Protein AF-A0A0A3IIS6-F1 (afdb_monomer_lite)

Foldseek 3Di:
DDPVVLVVVVVVLVVVLVVVLVVLVPDQADPVRDGCDPVNSVVVNVVSVVVSVVVVVVSVVVVVVVVVVVVVD

InterPro domains:
  IPR025037 Protein of unknown function DUF3923 [PF13061] (4-67)

Sequence (73 aa):
MGIKLWWAINIAWVFIFGALAVFIGVRTIDGAGAVQTPEIKMITLGILGIAFIFVALVQLIFLYFVKKAQKTM

pLDDT: mean 94.21, std 6.91, range [57.16, 98.69]

Organism: NCBI:txid1220589

Structure (mmCIF, N/CA/C/O backbone):
data_AF-A0A0A3IIS6-F1
#
_entry.id   AF-A0A0A3IIS6-F1
#
loop_
_atom_site.group_PDB
_atom_site.id
_atom_site.type_symbol
_atom_site.label_atom_id
_atom_site.label_alt_id
_atom_site.label_comp_id
_atom_site.label_asym_id
_atom_site.label_entity_id
_atom_site.label_seq_id
_atom_site.pdbx_PDB_ins_code
_atom_site.Cartn_x
_atom_site.Cartn_y
_atom_site.Cartn_z
_atom_site.occupancy
_atom_site.B_iso_or_equiv
_atom_site.auth_seq_id
_atom_site.auth_comp_id
_atom_site.auth_asym_id
_atom_site.auth_atom_id
_atom_site.pdbx_PDB_model_num
ATOM 1 N N . MET A 1 1 ? -21.236 7.351 12.436 1.00 70.44 1 MET A N 1
ATOM 2 C CA . MET A 1 1 ? -20.950 6.233 11.507 1.00 70.44 1 MET A CA 1
ATOM 3 C C . MET A 1 1 ? -20.910 4.933 12.296 1.00 70.44 1 MET A C 1
ATOM 5 O O . MET A 1 1 ? -20.273 4.908 13.340 1.00 70.44 1 MET A O 1
ATOM 9 N N . GLY A 1 2 ? -21.594 3.878 11.849 1.00 85.50 2 GLY A N 1
ATOM 10 C CA . GLY A 1 2 ? -21.538 2.583 12.536 1.00 85.50 2 GLY A CA 1
ATOM 11 C C . GLY A 1 2 ? -20.161 1.926 12.403 1.00 85.50 2 GLY A C 1
ATOM 12 O O . GLY A 1 2 ? -19.532 2.023 11.351 1.00 85.50 2 GLY A O 1
ATOM 13 N N . ILE A 1 3 ? -19.713 1.210 13.440 1.00 87.38 3 ILE A N 1
ATOM 14 C CA . ILE A 1 3 ? -18.413 0.512 13.455 1.00 87.38 3 ILE A CA 1
ATOM 15 C C . ILE A 1 3 ? -18.254 -0.472 12.283 1.00 87.38 3 ILE A C 1
ATOM 17 O O . ILE A 1 3 ? -17.162 -0.632 11.750 1.00 87.38 3 ILE A O 1
ATOM 21 N N . LYS A 1 4 ? -19.359 -1.075 11.822 1.00 90.38 4 LYS A N 1
ATOM 22 C CA . LYS A 1 4 ? -19.388 -1.950 10.640 1.00 90.38 4 LYS A CA 1
ATOM 23 C C . LYS A 1 4 ? -19.018 -1.195 9.356 1.00 90.38 4 LYS A C 1
ATOM 25 O O . LYS A 1 4 ? -18.187 -1.669 8.591 1.00 90.38 4 LYS A O 1
ATOM 30 N N . LEU A 1 5 ? -19.589 -0.004 9.152 1.00 91.69 5 LEU A N 1
ATOM 31 C CA . LEU A 1 5 ? -19.295 0.839 7.989 1.00 91.69 5 LEU A CA 1
ATOM 32 C C . LEU A 1 5 ? -17.859 1.384 8.039 1.00 91.69 5 LEU A C 1
ATOM 34 O O . LEU A 1 5 ? -17.199 1.440 7.008 1.00 91.69 5 LEU A O 1
ATOM 38 N N . TRP A 1 6 ? -17.344 1.701 9.236 1.00 92.19 6 TRP A N 1
ATOM 39 C CA . TRP A 1 6 ? -15.936 2.072 9.432 1.00 92.19 6 TRP A CA 1
ATOM 40 C C . TRP A 1 6 ? -14.989 0.991 8.900 1.00 92.19 6 TRP A C 1
ATOM 42 O O . TRP A 1 6 ? -14.122 1.275 8.075 1.00 92.19 6 TRP A O 1
ATOM 52 N N . TRP A 1 7 ? -15.174 -0.260 9.326 1.00 93.00 7 TRP A N 1
ATOM 53 C CA . TRP A 1 7 ? -14.330 -1.364 8.865 1.00 93.00 7 TRP A CA 1
ATOM 54 C C . TRP A 1 7 ? -14.505 -1.667 7.377 1.00 93.00 7 TRP A C 1
ATOM 56 O O . TRP A 1 7 ? -13.509 -1.918 6.705 1.00 93.00 7 TRP A O 1
ATOM 66 N N . ALA A 1 8 ? -15.725 -1.567 6.839 1.00 95.69 8 ALA A N 1
ATOM 67 C CA . ALA A 1 8 ? -15.965 -1.731 5.404 1.00 95.69 8 ALA A CA 1
ATOM 68 C C . ALA A 1 8 ? -15.166 -0.716 4.563 1.00 95.69 8 ALA A C 1
ATOM 70 O O . ALA A 1 8 ? -14.538 -1.095 3.577 1.00 95.69 8 ALA A O 1
ATOM 71 N N . ILE A 1 9 ? -15.117 0.551 4.990 1.00 94.12 9 ILE A N 1
ATOM 72 C CA . ILE A 1 9 ? -14.310 1.588 4.328 1.00 94.12 9 ILE A CA 1
ATOM 73 C C . ILE A 1 9 ? -12.814 1.251 4.400 1.00 94.12 9 ILE A C 1
ATOM 75 O O . ILE A 1 9 ? -12.113 1.378 3.400 1.00 94.12 9 ILE A O 1
ATOM 79 N N . ASN A 1 10 ? -12.314 0.790 5.551 1.00 95.44 10 ASN A N 1
ATOM 80 C CA . ASN A 1 10 ? -10.903 0.405 5.692 1.00 95.44 10 ASN A CA 1
ATOM 81 C C . ASN A 1 10 ? -10.539 -0.773 4.772 1.00 95.44 10 ASN A C 1
ATOM 83 O O . ASN A 1 10 ? -9.499 -0.751 4.121 1.00 95.44 10 ASN A O 1
ATOM 87 N N . ILE A 1 11 ? -11.416 -1.774 4.665 1.00 96.38 11 ILE A N 1
ATOM 88 C CA . ILE A 1 11 ? -11.234 -2.903 3.744 1.00 96.38 11 ILE A CA 1
ATOM 89 C C . ILE A 1 11 ? -11.199 -2.418 2.289 1.00 96.38 11 ILE A C 1
ATOM 91 O O . ILE A 1 11 ? -10.331 -2.842 1.528 1.00 96.38 11 ILE A O 1
ATOM 95 N N . ALA A 1 12 ? -12.087 -1.496 1.903 1.00 96.75 12 ALA A N 1
ATOM 96 C CA . ALA A 1 12 ? -12.073 -0.912 0.563 1.00 96.75 12 ALA A CA 1
ATOM 97 C C . ALA A 1 12 ? -10.728 -0.232 0.250 1.00 96.75 12 ALA A C 1
ATOM 99 O O . ALA A 1 12 ? -10.182 -0.432 -0.833 1.00 96.75 12 ALA A O 1
ATOM 100 N N . TRP A 1 13 ? -10.145 0.494 1.209 1.00 96.81 13 TRP A N 1
ATOM 101 C CA . TRP A 1 13 ? -8.810 1.076 1.050 1.00 96.81 13 TRP A CA 1
ATOM 102 C C . TRP A 1 13 ? -7.727 0.019 0.829 1.00 96.81 13 TRP A C 1
ATOM 104 O O . TRP A 1 13 ? -6.913 0.179 -0.078 1.00 96.81 13 TRP A O 1
ATOM 114 N N . VAL A 1 14 ? -7.740 -1.079 1.590 1.00 97.31 14 VAL A N 1
ATOM 115 C CA . VAL A 1 14 ? -6.793 -2.190 1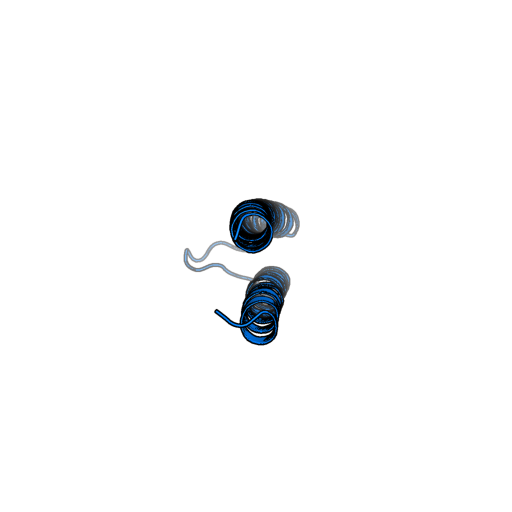.385 1.00 97.31 14 VAL A CA 1
ATOM 116 C C . VAL A 1 14 ? -6.903 -2.746 -0.036 1.00 97.31 14 VAL A C 1
ATOM 118 O O . VAL A 1 14 ? -5.881 -2.946 -0.691 1.00 97.31 14 VAL A O 1
ATOM 121 N N . PHE A 1 15 ? -8.121 -2.932 -0.552 1.00 98.31 15 PHE A N 1
ATOM 122 C CA . PHE A 1 15 ? -8.320 -3.393 -1.928 1.00 98.31 15 PHE A CA 1
ATOM 123 C C . PHE A 1 15 ? -7.829 -2.389 -2.972 1.00 98.31 15 PHE A C 1
ATOM 125 O O . PHE A 1 15 ? -7.182 -2.798 -3.932 1.00 98.31 15 PHE A O 1
ATOM 132 N N . ILE A 1 16 ? -8.088 -1.092 -2.787 1.00 98.19 16 ILE A N 1
ATOM 133 C CA . ILE A 1 16 ? -7.627 -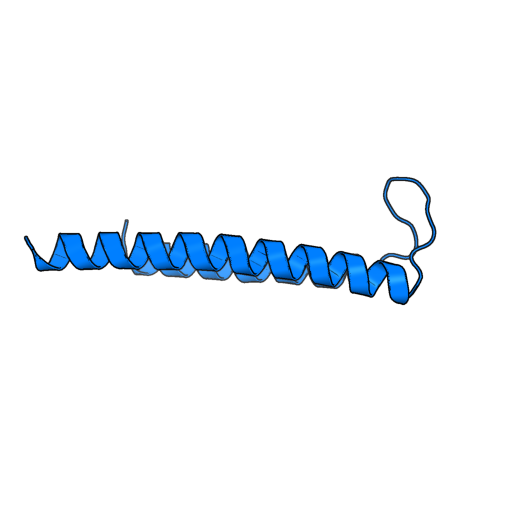0.047 -3.713 1.00 98.19 16 ILE A CA 1
ATOM 134 C C . ILE A 1 16 ? -6.096 -0.023 -3.774 1.00 98.19 16 ILE A C 1
ATOM 136 O O . ILE A 1 16 ? -5.519 -0.103 -4.858 1.00 98.19 16 ILE A O 1
ATOM 140 N N . PHE A 1 17 ? -5.425 0.031 -2.622 1.00 98.38 17 PHE A N 1
ATOM 141 C CA . PHE A 1 17 ? -3.962 0.037 -2.572 1.00 98.38 17 PHE A CA 1
ATOM 142 C C . PHE A 1 17 ? -3.362 -1.279 -3.082 1.00 98.38 17 PHE A C 1
ATOM 144 O O . PHE A 1 17 ? -2.371 -1.254 -3.812 1.00 98.38 17 PHE A O 1
ATOM 151 N N . GLY A 1 18 ? -3.985 -2.420 -2.778 1.00 98.56 18 GLY A N 1
ATOM 152 C CA . GLY A 1 18 ? -3.576 -3.721 -3.306 1.00 98.56 18 GLY A CA 1
ATOM 153 C C . GLY A 1 18 ? -3.695 -3.802 -4.830 1.00 98.56 18 GLY A C 1
ATOM 154 O O . GLY A 1 18 ? -2.753 -4.222 -5.500 1.00 98.56 18 GLY A O 1
ATOM 155 N N . ALA A 1 19 ? -4.810 -3.337 -5.397 1.00 98.69 19 ALA A N 1
ATOM 156 C CA . ALA A 1 19 ? -5.016 -3.300 -6.844 1.00 98.69 19 ALA A CA 1
ATOM 157 C C . ALA A 1 19 ? -3.994 -2.390 -7.543 1.00 98.69 19 ALA A C 1
ATOM 159 O O . ALA A 1 19 ? -3.437 -2.768 -8.574 1.00 98.69 19 ALA A O 1
ATOM 160 N N . LEU A 1 20 ? -3.690 -1.225 -6.959 1.00 98.44 20 LEU A N 1
ATOM 161 C CA . LEU A 1 20 ? -2.650 -0.326 -7.466 1.00 98.44 20 LEU A CA 1
ATOM 162 C C . LEU A 1 20 ? -1.255 -0.964 -7.408 1.00 98.44 20 LEU A C 1
ATOM 164 O O . LEU A 1 20 ? -0.484 -0.824 -8.357 1.00 98.44 20 LEU A O 1
ATOM 168 N N . ALA A 1 21 ? -0.936 -1.697 -6.340 1.00 98.44 21 ALA A N 1
ATOM 169 C CA . ALA A 1 21 ? 0.334 -2.410 -6.228 1.00 98.44 21 ALA A CA 1
ATOM 170 C C . ALA A 1 21 ? 0.474 -3.486 -7.318 1.00 98.44 21 ALA A C 1
ATOM 172 O O . ALA A 1 21 ? 1.506 -3.551 -7.990 1.00 98.44 21 ALA A O 1
ATOM 173 N N . VAL A 1 22 ? -0.582 -4.274 -7.558 1.00 98.50 22 VAL A N 1
ATOM 174 C CA . VAL A 1 22 ? -0.615 -5.255 -8.655 1.00 98.50 22 VAL A CA 1
ATOM 175 C C . VAL A 1 22 ? -0.440 -4.559 -10.004 1.00 98.50 22 VAL A C 1
ATOM 177 O O . VAL A 1 22 ? 0.402 -4.977 -10.796 1.00 98.50 22 VAL A O 1
ATOM 180 N N . PHE A 1 23 ? -1.170 -3.467 -10.246 1.00 98.00 23 PHE A N 1
ATOM 181 C CA . PHE A 1 23 ? -1.072 -2.684 -11.479 1.00 98.00 23 PHE A CA 1
ATOM 182 C C . PHE A 1 23 ? 0.358 -2.186 -11.749 1.00 98.00 23 PHE A C 1
ATOM 184 O O . PHE A 1 23 ? 0.863 -2.327 -12.864 1.00 98.00 23 PHE A O 1
ATOM 191 N N . ILE A 1 24 ? 1.048 -1.664 -10.728 1.00 97.75 24 ILE A N 1
ATOM 192 C CA . ILE A 1 24 ? 2.458 -1.252 -10.834 1.00 97.75 24 ILE A CA 1
ATOM 193 C C . ILE A 1 24 ? 3.367 -2.455 -11.127 1.00 97.75 24 ILE A C 1
ATOM 195 O O . ILE A 1 24 ? 4.289 -2.348 -11.938 1.00 97.75 24 ILE A O 1
ATOM 199 N N . GLY A 1 25 ? 3.111 -3.602 -10.496 1.00 96.81 25 GLY A N 1
ATOM 200 C CA . GLY A 1 25 ? 3.905 -4.814 -10.693 1.00 96.81 25 GLY A CA 1
ATOM 201 C C . GLY A 1 25 ? 3.845 -5.344 -12.128 1.00 96.81 25 GLY A C 1
ATOM 202 O O . GLY A 1 25 ? 4.879 -5.712 -12.694 1.00 96.81 25 GLY A O 1
ATOM 203 N N . VAL A 1 26 ? 2.658 -5.336 -12.742 1.00 97.31 26 VAL A N 1
ATOM 204 C CA . VAL A 1 26 ? 2.434 -5.955 -14.062 1.00 97.31 26 VAL A CA 1
ATOM 205 C C . VAL A 1 26 ? 2.675 -5.017 -15.246 1.00 97.31 26 VAL A C 1
ATOM 207 O O . VAL A 1 26 ? 2.959 -5.500 -16.341 1.00 97.31 26 VAL A O 1
ATOM 210 N N . ARG A 1 27 ? 2.609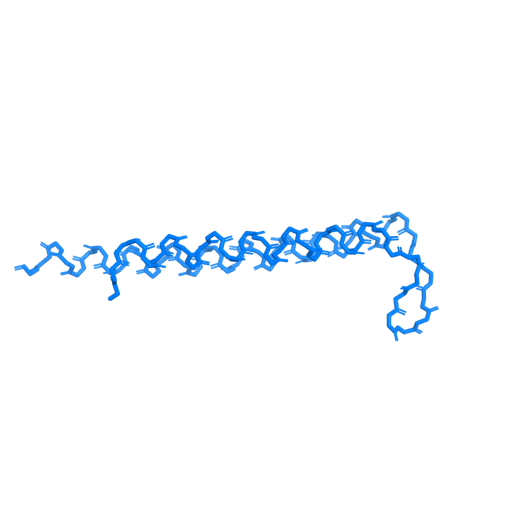 -3.690 -15.066 1.00 96.31 27 ARG A N 1
ATOM 211 C CA . ARG A 1 27 ? 2.797 -2.745 -16.183 1.00 96.31 27 ARG A CA 1
ATOM 212 C C . ARG A 1 27 ? 4.233 -2.754 -16.723 1.00 96.31 27 ARG A C 1
ATOM 214 O O . ARG A 1 27 ? 5.190 -2.912 -15.966 1.00 96.31 27 ARG 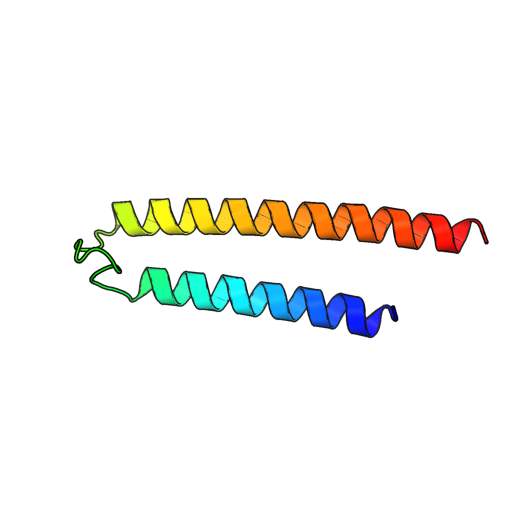A O 1
ATOM 221 N N . THR A 1 28 ? 4.392 -2.546 -18.027 1.00 97.25 28 THR A N 1
ATOM 222 C CA . THR A 1 28 ? 5.701 -2.477 -18.712 1.00 97.25 28 THR A CA 1
ATOM 223 C C . THR A 1 28 ? 6.089 -1.057 -19.116 1.00 97.25 28 THR A C 1
ATOM 225 O O . THR A 1 28 ? 7.275 -0.746 -19.170 1.00 97.25 28 THR A O 1
ATOM 228 N N . ILE A 1 29 ? 5.103 -0.191 -19.352 1.00 96.81 29 ILE A N 1
ATOM 229 C CA . ILE A 1 29 ? 5.261 1.212 -19.744 1.00 96.81 29 ILE A CA 1
ATOM 230 C C . ILE A 1 29 ? 4.346 2.057 -18.845 1.00 96.81 29 ILE A C 1
ATOM 232 O O . ILE A 1 29 ? 3.257 1.600 -18.482 1.00 96.81 29 ILE A O 1
ATOM 236 N N . ASP A 1 30 ? 4.784 3.246 -18.431 1.00 95.00 30 ASP A N 1
ATOM 237 C CA . ASP A 1 30 ? 3.947 4.182 -17.668 1.00 95.00 30 ASP A CA 1
ATOM 238 C C . ASP A 1 30 ? 3.198 5.202 -18.542 1.00 95.00 30 ASP A C 1
ATOM 240 O O . ASP A 1 30 ? 3.280 5.200 -19.768 1.00 95.00 30 ASP A O 1
ATOM 244 N N . GLY A 1 31 ? 2.441 6.091 -17.893 1.00 92.31 31 GLY A N 1
ATOM 245 C CA . GLY A 1 31 ? 1.667 7.132 -18.571 1.00 92.31 31 GLY A CA 1
ATOM 246 C C . GLY A 1 31 ? 2.510 8.193 -19.286 1.00 92.31 31 GLY A C 1
ATOM 247 O O . GLY A 1 31 ? 1.953 8.956 -20.068 1.00 92.31 31 GLY A O 1
ATOM 248 N N . ALA A 1 32 ? 3.823 8.243 -19.046 1.00 95.50 32 ALA A N 1
ATOM 249 C CA . ALA A 1 32 ? 4.755 9.115 -19.755 1.00 95.50 32 ALA A CA 1
ATOM 250 C C . ALA A 1 32 ? 5.476 8.390 -20.909 1.00 95.50 32 ALA A C 1
ATOM 252 O O . ALA A 1 32 ? 6.296 8.996 -21.595 1.00 95.50 32 ALA A O 1
ATOM 253 N N . GLY A 1 33 ? 5.186 7.103 -21.133 1.00 95.31 33 GLY A N 1
ATOM 254 C CA . GLY A 1 33 ? 5.863 6.284 -22.136 1.00 95.31 33 GLY A CA 1
ATOM 255 C C . GLY A 1 33 ? 7.200 5.700 -21.668 1.00 95.31 33 GLY A C 1
ATOM 256 O O . GLY A 1 33 ? 7.916 5.120 -22.483 1.00 95.31 33 GLY A O 1
ATOM 257 N N . ALA A 1 34 ? 7.554 5.821 -20.383 1.00 95.44 34 ALA A N 1
ATOM 258 C CA . ALA A 1 34 ? 8.813 5.298 -19.864 1.00 95.44 34 ALA A CA 1
ATOM 259 C C . ALA A 1 34 ? 8.707 3.804 -19.526 1.00 95.44 34 ALA A C 1
ATOM 261 O O . ALA A 1 34 ? 7.743 3.343 -18.905 1.00 95.44 34 ALA A O 1
ATOM 262 N N . VAL A 1 35 ? 9.737 3.046 -19.913 1.00 97.62 35 VAL A N 1
ATOM 263 C CA . VAL A 1 35 ? 9.846 1.614 -19.611 1.00 97.62 35 VAL A CA 1
ATOM 264 C C . VAL A 1 35 ? 10.050 1.413 -18.110 1.00 97.62 35 VAL A C 1
ATOM 266 O O . VAL A 1 35 ? 10.916 2.024 -17.487 1.00 97.62 35 VAL A O 1
ATOM 269 N N . GLN A 1 36 ? 9.250 0.527 -17.526 1.00 97.50 36 GLN A N 1
ATOM 270 C CA . GLN A 1 36 ? 9.234 0.255 -16.092 1.00 97.50 36 GLN A CA 1
ATOM 271 C C . GLN A 1 36 ? 10.209 -0.876 -15.750 1.00 97.50 36 GLN A C 1
ATOM 273 O O . GLN A 1 36 ? 9.846 -2.056 -15.794 1.00 97.50 36 GLN A O 1
ATOM 278 N N . THR A 1 37 ? 11.446 -0.516 -15.396 1.00 97.75 37 THR A N 1
ATOM 279 C CA . THR A 1 37 ? 12.450 -1.472 -14.901 1.00 97.75 37 THR A CA 1
ATOM 280 C C . THR A 1 37 ? 12.090 -1.980 -13.495 1.00 97.75 37 THR A C 1
ATOM 282 O O . THR A 1 37 ? 11.291 -1.340 -12.797 1.00 97.75 37 THR A O 1
ATOM 285 N N . PRO A 1 38 ? 12.653 -3.118 -13.041 1.00 96.75 38 PRO A N 1
ATOM 286 C CA . PRO A 1 38 ? 12.421 -3.617 -11.685 1.00 96.75 38 PRO A CA 1
ATOM 287 C C . PRO A 1 38 ? 12.711 -2.571 -10.599 1.00 96.75 38 PRO A C 1
ATOM 289 O O . PRO A 1 38 ? 11.928 -2.428 -9.662 1.00 96.75 38 PRO A O 1
ATOM 292 N N . GLU A 1 39 ? 13.773 -1.781 -10.751 1.00 97.44 39 GLU A N 1
ATOM 293 C CA . GLU A 1 39 ? 14.170 -0.741 -9.797 1.00 97.44 39 GLU A CA 1
ATOM 294 C C . GLU A 1 39 ? 13.118 0.376 -9.714 1.00 97.44 39 GLU A C 1
ATOM 296 O O . GLU A 1 39 ? 12.689 0.748 -8.619 1.00 97.44 39 GLU A O 1
ATOM 301 N N . ILE A 1 40 ? 12.633 0.862 -10.864 1.00 96.94 40 ILE A N 1
ATOM 302 C CA . ILE A 1 40 ? 11.592 1.903 -10.931 1.00 96.94 40 ILE A CA 1
ATOM 303 C C . ILE A 1 40 ? 10.282 1.399 -10.315 1.00 96.94 40 ILE A C 1
ATOM 305 O O . ILE A 1 40 ? 9.611 2.133 -9.578 1.00 96.94 40 ILE A O 1
ATOM 309 N N . LYS A 1 41 ? 9.920 0.134 -10.564 1.00 97.50 41 LYS A N 1
ATOM 310 C CA . LYS A 1 41 ? 8.736 -0.490 -9.956 1.00 97.50 41 LYS A CA 1
ATOM 311 C C . LYS A 1 41 ? 8.850 -0.546 -8.439 1.00 97.50 41 LYS A C 1
ATOM 313 O O . LYS A 1 41 ? 7.898 -0.170 -7.760 1.00 97.50 41 LYS A O 1
ATOM 318 N N . MET A 1 42 ? 10.002 -0.950 -7.906 1.00 98.00 42 MET A N 1
ATOM 319 C CA . MET A 1 42 ? 10.225 -1.014 -6.458 1.00 98.00 42 MET A CA 1
ATOM 320 C C . MET A 1 42 ? 10.151 0.367 -5.802 1.00 98.00 42 MET A C 1
ATOM 322 O O . MET A 1 42 ? 9.523 0.505 -4.753 1.00 98.00 42 MET A O 1
ATOM 326 N N . ILE A 1 43 ? 10.706 1.401 -6.440 1.00 97.94 43 ILE A N 1
ATOM 327 C CA . ILE A 1 43 ? 10.581 2.788 -5.965 1.00 97.94 43 ILE A CA 1
ATOM 328 C C . ILE A 1 43 ? 9.110 3.223 -5.960 1.00 97.94 43 ILE A C 1
ATOM 330 O O . ILE A 1 43 ? 8.616 3.734 -4.955 1.00 97.94 43 ILE A O 1
ATOM 334 N N . THR A 1 44 ? 8.385 2.973 -7.052 1.00 97.50 44 THR A N 1
ATOM 335 C CA . THR A 1 44 ? 6.964 3.339 -7.176 1.00 97.50 44 THR A CA 1
ATOM 336 C C . THR A 1 44 ? 6.103 2.607 -6.138 1.00 97.50 44 THR A C 1
ATOM 338 O O . THR A 1 44 ? 5.232 3.214 -5.516 1.00 97.50 44 THR A O 1
ATOM 341 N N . LEU A 1 45 ? 6.371 1.319 -5.897 1.00 98.19 45 LEU A N 1
ATOM 342 C CA . LEU A 1 45 ? 5.728 0.537 -4.838 1.00 98.19 45 LEU A CA 1
ATOM 343 C C . LEU A 1 45 ? 6.060 1.083 -3.444 1.00 98.19 45 LEU A C 1
ATOM 345 O O . LEU A 1 45 ? 5.170 1.160 -2.601 1.00 98.19 45 LEU A O 1
ATOM 349 N N . GLY A 1 46 ? 7.302 1.512 -3.209 1.00 98.38 46 GLY A N 1
ATOM 350 C CA . GLY A 1 46 ? 7.705 2.171 -1.966 1.00 98.38 46 GLY A CA 1
ATOM 351 C C . GLY A 1 46 ? 6.913 3.455 -1.708 1.00 98.38 46 GLY A C 1
ATOM 352 O O . GLY A 1 46 ? 6.376 3.639 -0.617 1.00 98.38 46 GLY A O 1
ATOM 353 N N . ILE A 1 47 ? 6.757 4.301 -2.731 1.00 98.50 47 ILE A N 1
ATOM 354 C CA . ILE A 1 47 ? 5.944 5.527 -2.657 1.00 98.50 47 ILE A CA 1
ATOM 355 C C . ILE A 1 47 ? 4.478 5.190 -2.347 1.00 98.50 47 ILE A C 1
ATOM 357 O O . ILE A 1 47 ? 3.881 5.797 -1.455 1.00 98.50 47 ILE A O 1
ATOM 361 N N . LEU A 1 48 ? 3.907 4.194 -3.034 1.00 98.50 48 LEU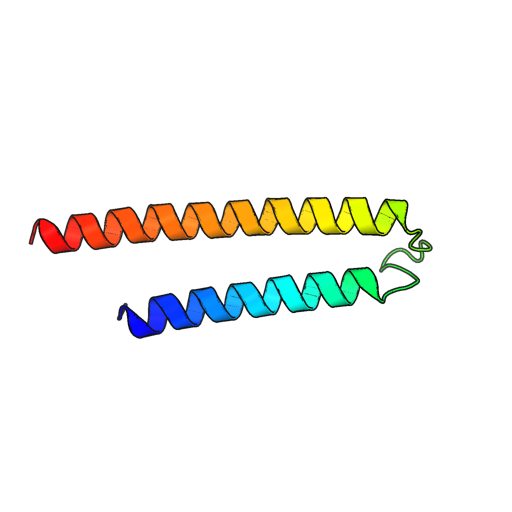 A N 1
ATOM 362 C CA . LEU A 1 48 ? 2.544 3.726 -2.772 1.00 98.50 48 LEU A CA 1
ATOM 363 C C . LEU A 1 48 ? 2.390 3.215 -1.327 1.00 98.50 48 LEU A C 1
ATOM 365 O O . LEU A 1 48 ? 1.396 3.524 -0.669 1.00 98.50 48 LEU A O 1
ATOM 369 N N . GLY A 1 49 ? 3.381 2.481 -0.819 1.00 98.38 49 GLY A N 1
ATOM 370 C CA . GLY A 1 49 ? 3.413 1.982 0.556 1.00 98.38 49 GLY A CA 1
ATOM 371 C C . GLY A 1 49 ? 3.455 3.102 1.597 1.00 98.38 49 GLY A C 1
ATOM 372 O O . GLY A 1 49 ? 2.712 3.056 2.577 1.00 98.38 49 GLY A O 1
ATOM 373 N N . ILE A 1 50 ? 4.253 4.148 1.367 1.00 98.69 50 ILE A N 1
ATOM 374 C CA . ILE A 1 50 ? 4.295 5.333 2.241 1.00 98.69 50 ILE A CA 1
ATOM 375 C C . ILE A 1 50 ? 2.931 6.036 2.256 1.00 98.69 50 ILE A C 1
ATOM 377 O O . ILE A 1 50 ? 2.423 6.371 3.329 1.00 98.69 50 ILE A O 1
ATOM 381 N N . ALA A 1 51 ? 2.304 6.213 1.089 1.00 98.38 51 ALA A N 1
ATOM 382 C CA . ALA A 1 51 ? 0.970 6.802 0.992 1.00 98.38 51 ALA A CA 1
ATOM 383 C C . ALA A 1 51 ? -0.086 5.963 1.736 1.00 98.38 51 ALA A C 1
ATOM 385 O O . ALA A 1 51 ? -0.924 6.518 2.450 1.00 98.38 51 ALA A O 1
ATOM 386 N N . PHE A 1 52 ? -0.016 4.632 1.632 1.00 98.12 52 PHE A N 1
ATOM 387 C CA . PHE A 1 52 ? -0.887 3.726 2.381 1.00 98.12 52 PHE A CA 1
ATOM 388 C C . PHE A 1 52 ? -0.714 3.884 3.896 1.00 98.12 52 PHE A C 1
ATOM 390 O O . PHE A 1 52 ? -1.704 4.044 4.611 1.00 98.12 52 PHE A O 1
ATOM 397 N N . ILE A 1 53 ? 0.531 3.897 4.386 1.00 98.19 53 ILE A N 1
ATOM 398 C CA . ILE A 1 53 ? 0.830 4.092 5.813 1.00 98.19 53 ILE A CA 1
ATOM 399 C C . ILE A 1 53 ? 0.274 5.434 6.294 1.00 98.19 53 ILE A C 1
ATOM 401 O O . ILE A 1 53 ? -0.359 5.487 7.347 1.00 98.19 53 ILE A O 1
ATOM 405 N N . PHE A 1 54 ? 0.454 6.507 5.522 1.00 98.12 54 PHE A N 1
ATOM 406 C CA . PHE A 1 54 ? -0.082 7.821 5.873 1.00 98.12 54 PHE A CA 1
ATOM 407 C C . PHE A 1 54 ? -1.610 7.798 6.030 1.00 98.12 54 PHE A C 1
ATOM 409 O O . PHE A 1 54 ? -2.131 8.241 7.056 1.00 98.12 54 PHE A O 1
ATOM 416 N N . VAL A 1 55 ? -2.332 7.225 5.061 1.00 96.94 55 VAL A N 1
ATOM 417 C CA . VAL A 1 55 ? -3.798 7.087 5.131 1.00 96.94 55 VAL A CA 1
ATOM 418 C C . VAL A 1 55 ? -4.214 6.244 6.340 1.00 96.94 55 VAL A C 1
ATOM 420 O O . VAL A 1 55 ? -5.110 6.649 7.086 1.00 96.94 55 VAL A O 1
ATOM 423 N N . ALA A 1 56 ? -3.540 5.117 6.581 1.00 96.44 56 ALA A N 1
ATOM 424 C CA . ALA A 1 56 ? -3.822 4.244 7.718 1.00 96.44 56 ALA A CA 1
ATOM 425 C C . ALA A 1 56 ? -3.616 4.965 9.061 1.00 96.44 56 ALA A C 1
ATOM 427 O O . ALA A 1 56 ? -4.447 4.848 9.962 1.00 96.44 56 ALA A O 1
ATOM 428 N N . LEU A 1 57 ? -2.556 5.767 9.197 1.00 97.56 57 LEU A N 1
ATOM 429 C CA . LEU A 1 57 ?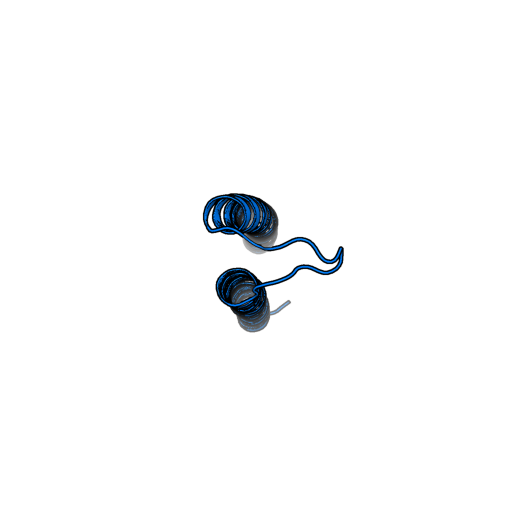 -2.303 6.559 10.403 1.00 97.56 57 LEU A CA 1
ATOM 430 C C . LEU A 1 57 ? -3.408 7.588 10.650 1.00 97.56 57 LEU A C 1
ATOM 432 O O . LEU A 1 57 ? -3.923 7.670 11.766 1.00 97.56 57 LEU A O 1
ATOM 436 N N . VAL A 1 58 ? -3.825 8.328 9.618 1.00 96.44 58 VAL A N 1
ATOM 437 C CA . VAL A 1 58 ? -4.936 9.290 9.727 1.00 96.44 58 VAL A CA 1
ATOM 438 C C . VAL A 1 58 ? -6.223 8.586 10.171 1.00 96.44 58 VAL A C 1
ATOM 440 O O . VAL A 1 58 ? -6.916 9.067 11.072 1.00 96.44 58 VAL A O 1
ATOM 443 N N . GLN A 1 59 ? -6.522 7.416 9.601 1.00 94.69 59 GLN A N 1
ATOM 444 C CA . GLN A 1 59 ? -7.681 6.606 9.984 1.00 94.69 59 GLN A CA 1
ATOM 445 C C . GLN A 1 59 ? -7.604 6.141 11.445 1.00 94.69 59 GLN A C 1
ATOM 447 O O . GLN A 1 59 ? -8.593 6.246 12.174 1.00 94.69 59 GLN A O 1
ATOM 452 N N . LEU A 1 60 ? -6.442 5.671 11.905 1.00 94.56 60 LEU A N 1
ATOM 453 C CA . LEU A 1 60 ? -6.243 5.232 13.290 1.00 94.56 60 LEU A CA 1
ATOM 454 C C . LEU A 1 60 ? -6.378 6.384 14.290 1.00 94.56 60 LEU A C 1
ATOM 456 O O . LEU A 1 60 ? -7.040 6.222 15.320 1.00 94.56 60 LEU A O 1
ATOM 460 N N . ILE A 1 61 ? -5.811 7.551 13.976 1.00 95.94 61 ILE A N 1
ATOM 461 C CA . ILE A 1 61 ? -5.940 8.762 14.799 1.00 95.94 61 ILE A CA 1
ATOM 462 C C . ILE A 1 61 ? -7.415 9.164 14.907 1.00 95.94 61 ILE A C 1
ATOM 464 O O . ILE A 1 61 ? -7.919 9.400 16.007 1.00 95.94 61 ILE A O 1
ATOM 468 N N . PHE A 1 62 ? -8.139 9.185 13.787 1.00 93.62 62 PHE A N 1
ATOM 469 C CA . PHE A 1 62 ? -9.563 9.509 13.790 1.00 93.62 62 PHE A CA 1
ATOM 470 C C . PHE A 1 62 ? -10.380 8.497 14.607 1.00 93.62 62 PHE A C 1
ATOM 472 O O . PHE A 1 62 ? -11.201 8.889 15.439 1.00 93.62 62 PHE A O 1
ATOM 479 N N . LEU A 1 63 ? -10.119 7.195 14.442 1.00 92.12 63 LEU A N 1
ATOM 480 C CA . LEU A 1 63 ? -10.780 6.143 15.217 1.00 92.12 63 LEU A CA 1
ATOM 481 C C . LEU A 1 63 ? -10.538 6.303 16.722 1.00 92.12 63 LEU A C 1
ATOM 483 O O . LEU A 1 63 ? -11.463 6.105 17.514 1.00 92.12 63 LEU A O 1
ATOM 487 N N . TYR A 1 64 ? -9.317 6.667 17.118 1.00 92.81 64 TYR A N 1
ATOM 488 C CA . TYR A 1 64 ? -8.980 6.939 18.512 1.00 92.81 64 TYR A CA 1
ATOM 489 C C . TYR A 1 64 ? -9.849 8.062 19.089 1.00 92.81 64 TYR A C 1
ATOM 491 O O . TYR A 1 64 ? -10.469 7.872 20.138 1.00 92.81 64 TYR A O 1
ATOM 499 N N . PHE A 1 65 ? -9.959 9.199 18.396 1.00 92.44 65 PHE A N 1
ATOM 500 C CA . PHE A 1 65 ? -10.772 10.325 18.868 1.00 92.44 65 PHE A CA 1
ATOM 501 C C . PHE A 1 65 ? -12.265 9.999 18.917 1.00 92.44 65 PHE A C 1
ATOM 503 O O . PHE A 1 65 ? -12.921 10.337 19.902 1.00 92.44 65 PHE A O 1
ATOM 510 N N . VAL A 1 66 ? -12.793 9.287 17.916 1.00 90.12 66 VAL A N 1
ATOM 511 C CA . VAL A 1 66 ? -14.197 8.844 17.916 1.00 90.12 66 VAL A CA 1
ATOM 512 C C . VAL A 1 66 ? -14.478 7.938 19.115 1.00 90.12 66 VAL A C 1
ATOM 514 O O . VAL A 1 66 ? -15.423 8.186 19.862 1.00 90.12 66 VAL A O 1
ATOM 517 N N . LYS A 1 67 ? -13.632 6.929 19.360 1.00 88.44 67 LYS A N 1
ATOM 518 C CA . LYS A 1 67 ? -13.790 6.028 20.513 1.00 88.44 67 LYS A CA 1
ATOM 519 C C . LYS A 1 67 ? -13.653 6.761 21.846 1.00 88.44 67 LYS A C 1
ATOM 521 O O . LYS A 1 67 ? -14.383 6.451 22.784 1.00 88.44 67 LYS A O 1
ATOM 526 N N . LYS A 1 68 ? -12.735 7.727 21.936 1.00 90.12 68 LYS A N 1
ATOM 527 C CA . LYS A 1 68 ? -12.560 8.558 23.132 1.00 90.12 68 LYS A CA 1
ATOM 528 C C . LYS A 1 68 ? -13.823 9.370 23.423 1.00 90.12 68 LYS A C 1
ATOM 530 O O . LYS A 1 68 ? -14.298 9.329 24.550 1.00 90.12 68 LYS A O 1
ATOM 535 N N . ALA A 1 69 ? -14.393 10.032 22.416 1.00 86.81 69 ALA A N 1
ATOM 536 C CA . ALA A 1 69 ? -15.616 10.819 22.565 1.00 86.81 69 ALA A CA 1
ATOM 537 C C . ALA A 1 69 ? -16.811 9.965 23.021 1.00 86.81 69 ALA A C 1
ATOM 539 O O . ALA A 1 69 ? -17.548 10.379 23.907 1.00 86.81 69 ALA A O 1
ATOM 540 N N . GLN A 1 70 ? -16.959 8.749 22.483 1.00 84.31 70 GLN A N 1
ATOM 541 C CA . GLN A 1 70 ? -18.025 7.825 22.892 1.00 84.31 70 GLN A CA 1
ATOM 542 C C . GLN A 1 70 ? -17.891 7.312 24.331 1.00 84.31 70 GLN A C 1
ATOM 544 O O . GLN A 1 70 ? -18.888 6.905 24.906 1.00 84.31 70 GLN A O 1
ATOM 549 N N . LYS A 1 71 ? -16.678 7.278 24.898 1.00 80.75 71 LYS A N 1
ATOM 550 C CA . LYS A 1 71 ? -16.452 6.845 26.288 1.00 80.75 71 LYS A CA 1
ATOM 551 C C . LYS A 1 71 ? -16.758 7.953 27.306 1.00 80.75 71 LYS A C 1
ATOM 553 O O . LYS A 1 71 ? -16.927 7.662 28.483 1.00 80.75 71 LYS A O 1
ATOM 558 N N . THR A 1 72 ? -16.730 9.214 26.877 1.00 73.56 72 THR A N 1
ATOM 559 C CA . THR A 1 72 ? -16.947 10.387 27.740 1.00 73.56 72 THR A CA 1
ATOM 560 C C . THR A 1 72 ? -18.418 10.818 27.800 1.00 73.56 72 THR A C 1
ATOM 562 O O . THR A 1 72 ? -18.765 11.615 28.666 1.00 73.56 72 THR A O 1
ATOM 565 N N . MET A 1 73 ? -19.264 10.297 26.908 1.00 57.16 73 MET A N 1
ATOM 566 C CA . MET A 1 73 ? -20.727 10.441 26.937 1.00 57.16 73 MET A CA 1
ATOM 567 C C . MET A 1 73 ? -21.364 9.243 27.635 1.00 57.16 73 MET A C 1
ATOM 569 O O . MET A 1 73 ? -22.411 9.451 28.280 1.00 57.16 73 MET A O 1
#

Secondary structure (DSSP, 8-state):
--HHHHHHHHHHHHHHHHHHHHHHHH-SB-TTS-B--HHHHHHHHHHHHHHHHHHHHHHHHHHHHHHHHHHH-

Radius of gyration: 16.95 Å; chains: 1; bounding box: 36×17×50 Å